Protein AF-A0A521UH48-F1 (afdb_monomer_lite)

Foldseek 3Di:
DKKKFFKAFPPPRDTQWMFIFDPVDPTDGQDTGGPDPVDDDDPPDQDADPVPRGHIDTHPIDDDDPVPDDRPGDDDDPPDPPDPDD

Structure (mmCIF, N/CA/C/O backbone):
data_AF-A0A521UH48-F1
#
_entry.id   AF-A0A521UH48-F1
#
loop_
_atom_site.group_PDB
_atom_site.id
_atom_site.type_symbol
_atom_site.label_atom_id
_atom_site.label_alt_id
_atom_site.label_comp_id
_atom_site.label_asym_id
_atom_site.label_entity_id
_atom_site.label_seq_id
_atom_site.pdbx_PDB_ins_code
_atom_site.Cartn_x
_atom_site.Cartn_y
_atom_site.Cartn_z
_atom_site.occupancy
_atom_site.B_iso_or_equiv
_atom_site.auth_seq_id
_atom_site.auth_comp_id
_atom_site.auth_asym_id
_atom_site.auth_atom_id
_atom_site.pdbx_PDB_model_num
ATOM 1 N N . MET A 1 1 ? -7.251 -1.131 16.046 1.00 74.44 1 MET A N 1
ATOM 2 C CA . MET A 1 1 ? -7.142 -2.546 15.618 1.00 74.44 1 MET A CA 1
ATOM 3 C C . MET A 1 1 ? -6.087 -2.588 14.530 1.00 74.44 1 MET A C 1
ATOM 5 O O . MET A 1 1 ? -6.144 -1.740 13.655 1.00 74.44 1 MET A O 1
ATOM 9 N N . MET A 1 2 ? -5.113 -3.497 14.596 1.00 81.88 2 MET A N 1
ATOM 10 C CA . MET A 1 2 ? -4.033 -3.513 13.605 1.00 81.88 2 MET A CA 1
ATOM 11 C C . MET A 1 2 ? -4.427 -4.352 12.389 1.00 81.88 2 MET A C 1
ATOM 13 O O . MET A 1 2 ? -5.048 -5.407 12.542 1.00 81.88 2 MET A O 1
ATOM 17 N N . VAL A 1 3 ? -4.046 -3.905 11.198 1.00 85.88 3 VAL A N 1
ATOM 18 C CA . VAL A 1 3 ? -4.156 -4.682 9.961 1.00 85.88 3 VAL A CA 1
ATOM 19 C C . VAL A 1 3 ? -2.820 -4.729 9.236 1.00 85.88 3 VAL A C 1
ATOM 21 O O . VAL A 1 3 ? -2.056 -3.764 9.288 1.00 85.88 3 VAL A O 1
ATOM 24 N N . SER A 1 4 ? -2.549 -5.845 8.566 1.00 88.44 4 SER A N 1
ATOM 25 C CA . SER A 1 4 ? -1.524 -5.951 7.527 1.00 88.44 4 SER A CA 1
ATOM 26 C C . SER A 1 4 ? -2.182 -6.139 6.170 1.00 88.44 4 SER A C 1
ATOM 28 O O . SER A 1 4 ? -3.283 -6.679 6.086 1.00 88.44 4 SER A O 1
ATOM 30 N N . ALA A 1 5 ? -1.531 -5.676 5.113 1.00 90.38 5 ALA A N 1
ATOM 31 C CA . ALA A 1 5 ? -1.986 -5.882 3.744 1.00 90.38 5 ALA A CA 1
ATOM 32 C C . ALA A 1 5 ? -0.804 -5.816 2.781 1.00 90.38 5 ALA A C 1
ATOM 34 O O . ALA A 1 5 ? 0.138 -5.059 3.018 1.00 90.38 5 ALA A O 1
ATOM 35 N N . ASP A 1 6 ? -0.868 -6.551 1.681 1.00 91.62 6 ASP A N 1
ATOM 36 C CA . ASP A 1 6 ? 0.141 -6.465 0.633 1.00 91.62 6 ASP A CA 1
ATOM 37 C C . ASP A 1 6 ? -0.177 -5.329 -0.332 1.00 91.62 6 ASP A C 1
ATOM 39 O O . ASP A 1 6 ? -1.327 -5.062 -0.670 1.00 91.62 6 ASP A O 1
ATOM 43 N N . ILE A 1 7 ? 0.856 -4.634 -0.794 1.00 90.69 7 ILE A N 1
ATOM 44 C CA . ILE A 1 7 ? 0.728 -3.551 -1.763 1.00 90.69 7 ILE A CA 1
ATOM 45 C C . ILE A 1 7 ? 0.990 -4.116 -3.148 1.00 90.69 7 ILE A C 1
ATOM 47 O O . ILE A 1 7 ? 2.140 -4.324 -3.540 1.00 90.69 7 ILE A O 1
ATOM 51 N N . LYS A 1 8 ? -0.075 -4.328 -3.914 1.00 93.38 8 LYS A N 1
ATOM 52 C CA . LYS A 1 8 ? -0.014 -4.989 -5.216 1.00 93.38 8 LYS A CA 1
ATOM 53 C C . LYS A 1 8 ? -0.287 -4.017 -6.351 1.00 93.38 8 LYS A C 1
ATOM 55 O O . LYS A 1 8 ? -1.125 -3.125 -6.248 1.00 93.38 8 LYS A O 1
ATOM 60 N N . CYS A 1 9 ? 0.434 -4.174 -7.454 1.00 94.38 9 CYS A N 1
ATOM 61 C CA . CYS A 1 9 ? 0.204 -3.383 -8.653 1.00 94.38 9 CYS A CA 1
ATOM 62 C C . CYS A 1 9 ? -1.032 -3.869 -9.409 1.00 94.38 9 CYS A C 1
ATOM 64 O O . CYS A 1 9 ? -1.147 -5.055 -9.713 1.00 94.38 9 CYS A O 1
ATOM 66 N N . TYR A 1 10 ? -1.894 -2.930 -9.798 1.00 94.62 10 TYR A N 1
ATOM 67 C CA . TYR A 1 10 ? -3.079 -3.221 -10.603 1.00 94.62 10 TYR A CA 1
ATOM 68 C C . TYR A 1 10 ? -2.738 -3.695 -12.025 1.00 94.62 10 TYR A C 1
ATOM 70 O O . TYR A 1 10 ? -3.474 -4.483 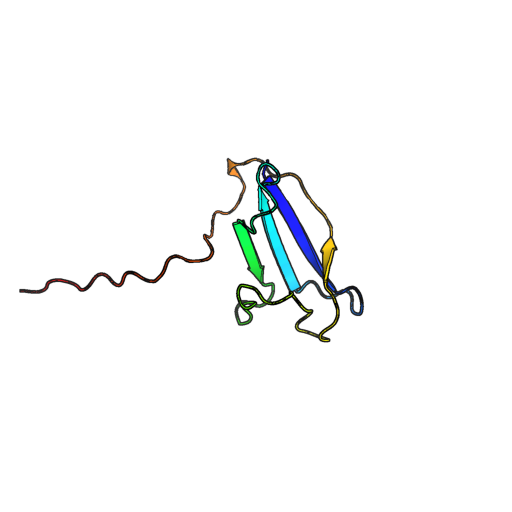-12.603 1.00 94.62 10 TYR A O 1
ATOM 78 N N . TYR A 1 11 ? -1.618 -3.238 -12.594 1.00 94.69 11 TYR A N 1
ATOM 79 C CA . TYR A 1 11 ? -1.258 -3.545 -13.984 1.00 94.69 11 TYR A CA 1
ATOM 80 C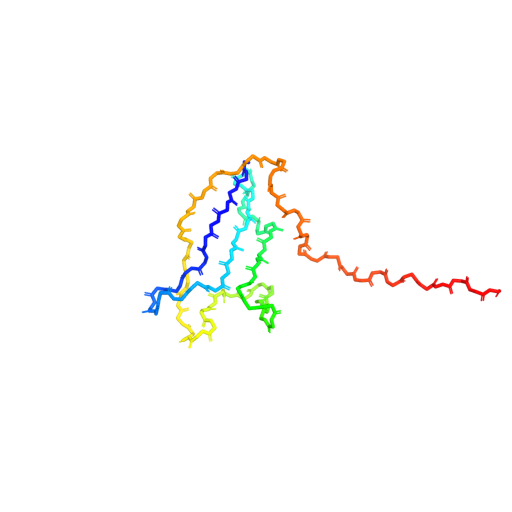 C . TYR A 1 11 ? -0.440 -4.824 -14.136 1.00 94.69 11 TYR A C 1
ATOM 82 O O . TYR A 1 11 ? -0.760 -5.658 -14.973 1.00 94.69 11 TYR A O 1
ATOM 90 N N . CYS A 1 12 ? 0.628 -4.985 -13.354 1.00 94.00 12 CYS A N 1
ATOM 91 C CA . CYS A 1 12 ? 1.556 -6.108 -13.525 1.00 94.00 12 CYS A CA 1
ATOM 92 C C . CYS A 1 12 ? 1.493 -7.147 -12.399 1.00 94.00 12 CYS A C 1
ATOM 94 O O . CYS A 1 12 ? 2.282 -8.090 -12.403 1.00 94.00 12 CYS A O 1
ATOM 96 N N . GLY A 1 13 ? 0.622 -6.957 -11.401 1.00 92.62 13 GLY A N 1
ATOM 97 C CA . GLY A 1 13 ? 0.473 -7.867 -10.261 1.00 92.62 13 GLY A CA 1
ATOM 98 C C . GLY A 1 13 ? 1.657 -7.890 -9.288 1.00 92.62 13 GLY A C 1
ATOM 99 O O . GLY A 1 13 ? 1.636 -8.656 -8.330 1.00 92.62 13 GLY A O 1
ATOM 100 N N . HIS A 1 14 ? 2.689 -7.070 -9.506 1.00 93.62 14 HIS A N 1
ATOM 101 C CA . HIS A 1 14 ? 3.875 -7.039 -8.654 1.00 93.62 14 HIS A CA 1
ATOM 102 C C . HIS A 1 14 ? 3.548 -6.528 -7.246 1.00 93.62 14 HIS A C 1
ATOM 104 O O . HIS A 1 14 ? 2.959 -5.453 -7.099 1.00 93.62 14 HIS A O 1
ATOM 110 N N . VAL A 1 15 ? 3.978 -7.271 -6.226 1.00 91.69 15 VAL A N 1
ATOM 111 C CA . VAL A 1 15 ? 3.909 -6.852 -4.823 1.00 91.69 15 VAL A CA 1
ATOM 112 C C . VAL A 1 15 ? 5.096 -5.939 -4.531 1.00 91.69 15 VAL A C 1
ATOM 114 O O . VAL A 1 15 ? 6.240 -6.364 -4.638 1.00 91.69 15 VAL A O 1
ATOM 117 N N . SER A 1 16 ? 4.812 -4.678 -4.208 1.00 87.06 16 SER A N 1
ATOM 118 C CA . SER A 1 16 ? 5.816 -3.635 -3.939 1.00 87.06 16 SER A CA 1
ATOM 119 C C . SER A 1 16 ? 6.228 -3.576 -2.461 1.00 87.06 16 SER A C 1
ATOM 121 O O . SER A 1 16 ? 7.182 -2.886 -2.106 1.00 87.06 16 SER A O 1
ATOM 123 N N . GLY A 1 17 ? 5.500 -4.268 -1.585 1.00 89.12 17 GLY A N 1
ATOM 124 C CA . GLY A 1 17 ? 5.775 -4.334 -0.154 1.00 89.12 17 GLY A CA 1
ATOM 125 C C . GLY A 1 17 ? 4.536 -4.690 0.654 1.00 89.12 17 GLY A C 1
ATOM 126 O O . GLY A 1 17 ? 3.474 -4.941 0.090 1.00 89.12 17 GLY A O 1
ATOM 127 N N . THR A 1 18 ? 4.675 -4.652 1.972 1.00 88.50 18 THR A N 1
ATOM 128 C CA . THR A 1 18 ? 3.603 -4.920 2.931 1.00 88.50 18 THR A CA 1
ATOM 129 C C . THR A 1 18 ? 3.356 -3.678 3.784 1.00 88.50 18 THR A C 1
ATOM 131 O O . THR A 1 18 ? 4.272 -3.001 4.251 1.00 88.50 18 THR A O 1
ATOM 134 N N . PHE A 1 19 ? 2.085 -3.370 3.979 1.00 86.00 19 PHE A N 1
ATOM 135 C CA . PHE A 1 19 ? 1.573 -2.287 4.799 1.00 86.00 19 PHE A CA 1
ATOM 136 C C . PHE A 1 19 ? 1.145 -2.813 6.167 1.00 86.00 19 PHE A C 1
ATOM 138 O O . PHE A 1 19 ? 0.532 -3.875 6.253 1.00 86.00 19 PHE A O 1
ATOM 145 N N . VAL A 1 20 ? 1.400 -2.037 7.222 1.00 85.31 20 VAL A N 1
ATOM 146 C CA . VAL A 1 20 ? 0.827 -2.242 8.554 1.00 85.31 20 VAL A CA 1
ATOM 147 C C . VAL A 1 20 ? 0.224 -0.928 9.049 1.00 85.31 20 VAL A C 1
ATOM 149 O O . VAL A 1 20 ? 0.891 0.112 9.078 1.00 85.31 20 VAL A O 1
ATOM 152 N N . GLY A 1 21 ? -1.044 -0.966 9.453 1.00 82.31 21 GLY A N 1
ATOM 153 C CA . GLY A 1 21 ? -1.769 0.223 9.896 1.00 82.31 21 GLY A CA 1
ATOM 154 C C . GLY A 1 21 ? -2.768 -0.052 11.008 1.00 82.31 21 GLY A C 1
ATOM 155 O O . GLY A 1 21 ? -3.365 -1.127 11.080 1.00 82.31 21 GLY A O 1
ATOM 156 N N . ASP A 1 22 ? -2.976 0.943 11.869 1.00 80.25 22 ASP A N 1
ATOM 157 C CA . ASP A 1 22 ? -4.061 0.925 12.847 1.00 80.25 22 ASP A CA 1
ATOM 158 C C . ASP A 1 22 ? -5.341 1.492 12.215 1.00 80.25 22 ASP A C 1
ATOM 160 O O . ASP A 1 22 ? -5.385 2.639 11.777 1.00 80.25 22 ASP A O 1
ATOM 164 N N . THR A 1 23 ? -6.401 0.686 12.174 1.00 74.31 23 THR A N 1
ATOM 165 C CA . THR A 1 23 ? -7.712 1.079 11.637 1.00 74.31 23 THR A CA 1
ATOM 166 C C . THR A 1 23 ? -8.578 1.840 12.640 1.00 74.31 23 THR A C 1
ATOM 168 O O . THR A 1 23 ? -9.707 2.197 12.316 1.00 74.31 23 THR A O 1
ATOM 171 N N . SER A 1 24 ? -8.106 2.039 13.878 1.00 69.75 24 SER A N 1
ATOM 172 C CA . SER A 1 24 ? -8.825 2.817 14.902 1.00 69.75 24 SER A CA 1
ATOM 173 C C . SER A 1 24 ? -8.553 4.323 14.839 1.00 69.75 24 SER A C 1
ATOM 175 O O . SER A 1 24 ? -9.283 5.100 15.448 1.00 69.75 24 SER A O 1
ATOM 177 N N . THR A 1 25 ? -7.548 4.742 14.074 1.00 62.44 25 THR A N 1
ATOM 178 C CA . THR A 1 25 ? -7.284 6.133 13.689 1.00 62.44 25 THR A CA 1
ATOM 179 C C . THR A 1 25 ? -7.497 6.282 12.177 1.00 62.44 25 THR A C 1
ATOM 181 O O . THR A 1 25 ? -7.450 5.275 11.467 1.00 62.44 25 THR A O 1
ATOM 184 N N . PRO A 1 26 ? -7.759 7.496 11.642 1.00 63.06 26 PRO A N 1
ATOM 185 C CA . PRO A 1 26 ? -7.760 7.701 10.191 1.00 63.06 26 PRO A CA 1
ATOM 186 C C . PRO A 1 26 ? -6.441 7.158 9.643 1.00 63.06 26 PRO A C 1
ATOM 188 O O . PRO A 1 26 ? -5.406 7.660 10.072 1.00 63.06 26 PRO A O 1
ATOM 191 N N . MET A 1 27 ? -6.507 6.103 8.810 1.00 56.12 27 MET A N 1
ATOM 192 C CA . MET A 1 27 ? -5.409 5.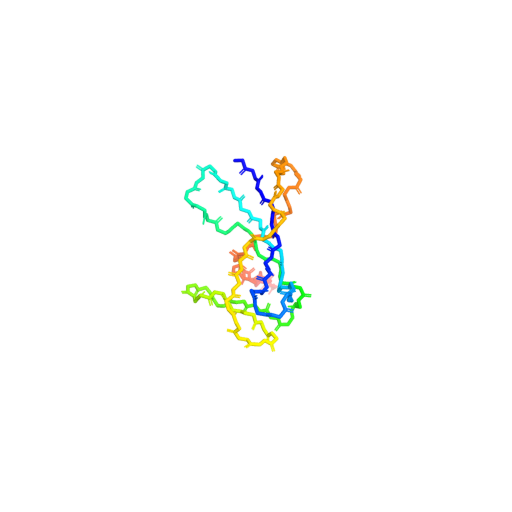196 8.421 1.00 56.12 27 MET A CA 1
ATOM 193 C C . MET A 1 27 ? -4.055 5.912 8.335 1.00 56.12 27 MET A C 1
ATOM 195 O O . MET A 1 27 ? -3.621 6.357 7.273 1.00 56.12 27 MET A O 1
ATOM 199 N N . LYS A 1 28 ? -3.371 6.023 9.475 1.00 57.59 28 LYS A N 1
ATOM 200 C CA . LYS A 1 28 ? -1.996 6.494 9.520 1.00 57.59 28 LYS A CA 1
ATOM 201 C C . LYS A 1 28 ? -1.151 5.269 9.254 1.00 57.59 28 LYS A C 1
ATOM 203 O O . LYS A 1 28 ? -1.180 4.313 10.033 1.00 57.59 28 LYS A O 1
ATOM 208 N N . VAL A 1 29 ? -0.434 5.295 8.133 1.00 60.56 29 VAL A N 1
ATOM 209 C CA . VAL A 1 29 ? 0.582 4.291 7.817 1.00 60.56 29 VAL A CA 1
ATOM 210 C C . VAL A 1 29 ? 1.505 4.192 9.022 1.00 60.56 29 VAL A C 1
ATOM 212 O O . VAL A 1 29 ? 2.202 5.147 9.348 1.00 60.56 29 VAL A O 1
ATOM 215 N N . THR A 1 30 ? 1.420 3.077 9.745 1.00 64.31 30 THR A N 1
ATOM 216 C CA . THR A 1 30 ? 2.188 2.891 10.981 1.00 64.31 30 THR A CA 1
ATOM 217 C C . THR A 1 30 ? 3.538 2.274 10.640 1.00 64.31 30 THR A C 1
ATOM 219 O O . THR A 1 30 ? 4.555 2.670 11.201 1.00 64.31 30 THR A O 1
ATOM 222 N N . ALA A 1 31 ? 3.545 1.366 9.659 1.00 68.56 31 ALA A N 1
ATOM 223 C CA . ALA A 1 31 ? 4.745 0.861 9.017 1.00 68.56 31 ALA A CA 1
ATOM 224 C C . ALA A 1 31 ? 4.474 0.495 7.548 1.00 68.56 31 ALA A C 1
ATOM 226 O O . ALA A 1 31 ? 3.400 0.008 7.190 1.00 68.56 31 ALA A O 1
ATOM 227 N N . PHE A 1 32 ? 5.469 0.718 6.695 1.00 79.06 32 PHE A N 1
ATOM 228 C CA . PHE A 1 32 ? 5.507 0.249 5.320 1.00 79.06 32 PHE A CA 1
ATOM 229 C C . PHE A 1 32 ? 6.834 -0.473 5.136 1.00 79.06 32 PHE A C 1
ATOM 231 O O . PHE A 1 32 ? 7.893 0.104 5.376 1.00 79.06 32 PHE A O 1
ATOM 238 N N . ARG A 1 33 ? 6.764 -1.742 4.741 1.00 81.69 33 ARG A N 1
ATOM 239 C CA . ARG A 1 33 ? 7.928 -2.597 4.522 1.00 81.69 33 ARG A CA 1
ATOM 240 C C . ARG A 1 33 ? 8.037 -2.856 3.023 1.00 81.69 33 ARG A C 1
ATOM 242 O O . ARG A 1 33 ? 7.232 -3.626 2.498 1.00 81.69 33 ARG A O 1
ATOM 249 N N . PRO A 1 34 ? 8.961 -2.196 2.312 1.00 82.62 34 PRO A N 1
ATOM 250 C CA . PRO A 1 34 ? 9.120 -2.413 0.883 1.00 82.62 34 PRO A CA 1
ATOM 251 C C . PRO A 1 34 ? 9.602 -3.842 0.614 1.00 82.62 34 PRO A C 1
ATOM 253 O O . PRO A 1 34 ? 10.360 -4.412 1.396 1.00 82.62 34 PRO A O 1
ATOM 256 N N . SER A 1 35 ? 9.179 -4.424 -0.508 1.00 82.19 35 SER A N 1
ATOM 257 C CA . SER A 1 35 ? 9.677 -5.737 -0.946 1.00 82.19 35 SER A CA 1
ATOM 258 C C . SER A 1 35 ? 11.147 -5.685 -1.374 1.00 82.19 35 SER A C 1
ATOM 260 O O . SER A 1 35 ? 11.842 -6.695 -1.345 1.00 82.19 35 SER A O 1
ATOM 262 N N . ASP A 1 36 ? 11.608 -4.504 -1.788 1.00 80.44 36 ASP A N 1
ATOM 263 C CA . ASP A 1 36 ? 12.992 -4.195 -2.129 1.00 80.44 36 ASP A CA 1
ATOM 264 C C . ASP A 1 36 ? 13.496 -3.098 -1.171 1.00 80.44 36 ASP A C 1
ATOM 266 O O . ASP A 1 36 ? 13.010 -1.968 -1.246 1.00 80.44 36 ASP A O 1
ATOM 270 N N . PRO A 1 37 ? 14.463 -3.386 -0.282 1.00 76.88 37 PRO A N 1
ATOM 271 C CA . PRO A 1 37 ? 14.945 -2.427 0.713 1.00 76.88 37 PRO A CA 1
ATOM 272 C C . PRO A 1 37 ? 15.680 -1.226 0.099 1.00 76.88 37 PRO A C 1
ATOM 274 O O . PRO A 1 37 ? 15.848 -0.211 0.767 1.00 76.88 37 PRO A O 1
ATOM 277 N N . SER A 1 38 ? 16.085 -1.297 -1.175 1.00 77.50 38 SER A N 1
ATOM 278 C CA . SER A 1 38 ? 16.647 -0.151 -1.908 1.00 77.50 38 SER A CA 1
ATOM 279 C C . SER A 1 38 ? 15.580 0.846 -2.377 1.00 77.50 38 SER A C 1
ATOM 281 O O . SER A 1 38 ? 15.880 1.801 -3.100 1.00 77.50 38 SER A O 1
ATOM 283 N N . TRP A 1 39 ? 14.314 0.608 -2.037 1.00 75.81 39 TRP A N 1
ATOM 284 C CA . TRP A 1 39 ? 13.197 1.451 -2.409 1.00 75.81 39 TRP A CA 1
ATOM 285 C C . TRP A 1 39 ? 12.431 1.929 -1.187 1.00 75.81 39 TRP A C 1
ATOM 287 O O . TRP A 1 39 ? 11.758 1.152 -0.515 1.00 75.81 39 TRP A O 1
ATOM 297 N N . THR A 1 40 ? 12.427 3.238 -0.987 1.00 73.81 40 THR A N 1
ATOM 298 C CA . THR A 1 40 ? 11.588 3.868 0.026 1.00 73.81 40 THR A CA 1
ATOM 299 C C . THR A 1 40 ? 10.700 4.890 -0.667 1.00 73.81 40 THR A C 1
ATOM 301 O O . THR A 1 40 ? 11.222 5.790 -1.334 1.00 73.81 40 THR A O 1
ATOM 304 N N . PRO A 1 41 ? 9.366 4.771 -0.575 1.00 74.75 41 PRO A N 1
ATOM 305 C CA . PRO A 1 41 ? 8.485 5.794 -1.106 1.00 74.75 41 PRO A CA 1
ATOM 306 C C . PRO A 1 41 ? 8.663 7.100 -0.336 1.00 74.75 41 PRO A C 1
ATOM 308 O O . PRO A 1 41 ? 8.892 7.103 0.875 1.00 74.75 41 PRO A O 1
ATOM 311 N N . ARG A 1 42 ? 8.558 8.222 -1.048 1.00 75.81 42 ARG A N 1
ATOM 312 C CA . ARG A 1 42 ? 8.673 9.542 -0.435 1.00 75.81 42 ARG A CA 1
ATOM 313 C C . ARG A 1 42 ? 7.416 9.859 0.378 1.00 75.81 42 ARG A C 1
ATOM 315 O O . ARG A 1 42 ? 6.308 9.671 -0.132 1.00 75.81 42 ARG A O 1
ATOM 322 N N . PRO A 1 43 ? 7.557 10.359 1.617 1.00 74.06 43 PRO A N 1
ATOM 323 C CA . PRO A 1 43 ? 6.416 10.821 2.396 1.00 74.06 43 PRO A CA 1
ATOM 324 C C . PRO A 1 43 ? 5.610 11.874 1.625 1.00 74.06 43 PRO A C 1
ATOM 326 O O . PRO A 1 43 ? 6.177 12.810 1.070 1.00 74.06 43 PRO A O 1
ATOM 329 N N . GLY A 1 44 ? 4.286 11.717 1.590 1.00 75.62 44 GLY A N 1
ATOM 330 C CA . GLY A 1 44 ? 3.376 12.650 0.916 1.00 75.62 44 GLY A CA 1
ATOM 331 C C . GLY A 1 44 ? 3.191 12.424 -0.589 1.00 75.62 44 GLY A C 1
ATOM 332 O O . GLY A 1 44 ? 2.265 12.993 -1.163 1.00 75.62 44 GLY A O 1
ATOM 333 N N . GLU A 1 45 ? 3.993 11.568 -1.230 1.00 79.50 45 GLU A N 1
ATOM 334 C CA . GLU A 1 45 ? 3.791 11.201 -2.634 1.00 79.50 45 GLU A CA 1
ATOM 335 C C . GLU A 1 45 ? 2.879 9.963 -2.771 1.00 79.50 45 GLU A C 1
ATOM 337 O O . GLU A 1 45 ? 2.944 9.039 -1.951 1.00 79.50 45 GLU A O 1
ATOM 342 N N . PRO A 1 46 ? 2.032 9.890 -3.818 1.00 81.94 46 PRO A N 1
ATOM 343 C CA . PRO A 1 46 ? 1.250 8.693 -4.099 1.00 81.94 46 PRO A CA 1
ATOM 344 C C . PRO A 1 46 ? 2.157 7.497 -4.381 1.00 81.94 46 PRO A C 1
ATOM 346 O O . PRO A 1 46 ? 3.041 7.555 -5.238 1.00 81.94 46 PRO A O 1
ATOM 349 N N . LEU A 1 47 ? 1.885 6.376 -3.720 1.00 85.25 47 LEU A N 1
ATOM 350 C CA . LEU A 1 47 ? 2.630 5.146 -3.946 1.00 85.25 47 LEU A CA 1
ATOM 351 C C . LEU A 1 47 ? 2.379 4.601 -5.362 1.00 85.25 47 LEU A C 1
ATOM 353 O O . LEU A 1 47 ? 1.234 4.487 -5.805 1.00 85.25 47 LEU A O 1
ATOM 357 N N . ARG A 1 48 ? 3.451 4.240 -6.075 1.00 89.25 48 ARG A N 1
ATOM 358 C CA . ARG A 1 48 ? 3.407 3.659 -7.428 1.00 89.25 48 ARG A CA 1
ATOM 359 C C . ARG A 1 48 ? 4.233 2.385 -7.496 1.00 89.25 48 ARG A C 1
ATOM 361 O O . ARG A 1 48 ? 5.187 2.208 -6.744 1.00 89.25 48 ARG A O 1
ATOM 368 N N . CYS A 1 49 ? 3.875 1.500 -8.421 1.00 89.06 49 CYS A N 1
ATOM 369 C CA . CYS A 1 49 ? 4.615 0.267 -8.643 1.00 89.06 49 CYS A CA 1
ATOM 370 C C . CYS A 1 49 ? 6.033 0.573 -9.141 1.00 89.06 49 CYS A C 1
ATOM 372 O O . CYS A 1 49 ? 6.192 1.159 -10.209 1.00 89.06 49 CYS A O 1
ATOM 374 N N . ARG A 1 50 ? 7.064 0.092 -8.439 1.00 83.12 50 ARG A N 1
ATOM 375 C CA . ARG A 1 50 ? 8.467 0.258 -8.865 1.00 83.12 50 ARG A CA 1
ATOM 376 C C . ARG A 1 50 ? 8.778 -0.414 -10.207 1.00 83.12 50 ARG A C 1
ATOM 378 O O . ARG A 1 50 ? 9.655 0.043 -10.927 1.00 83.12 50 ARG A O 1
ATOM 385 N N . ARG A 1 51 ? 8.055 -1.482 -10.561 1.00 87.56 51 ARG A N 1
ATOM 386 C CA . ARG A 1 51 ? 8.307 -2.249 -11.792 1.00 87.56 51 ARG A CA 1
ATOM 387 C C . ARG A 1 51 ? 7.754 -1.586 -13.055 1.00 87.56 51 ARG A C 1
ATOM 389 O O . ARG A 1 51 ? 8.361 -1.717 -14.107 1.00 87.56 51 ARG A O 1
ATOM 396 N N . CYS A 1 52 ? 6.590 -0.940 -12.977 1.00 91.38 52 CYS A N 1
ATOM 397 C CA . CYS A 1 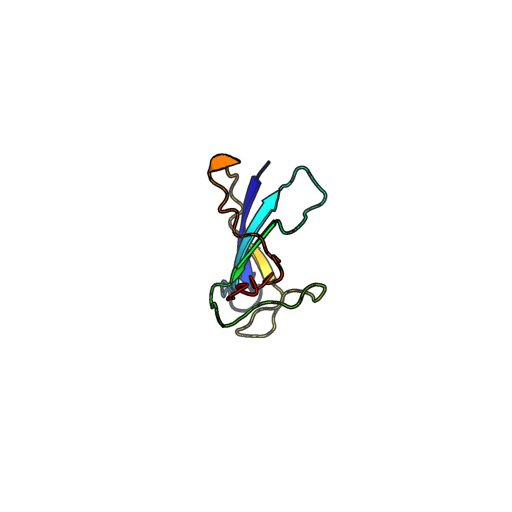52 ? 5.898 -0.417 -14.166 1.00 91.38 52 CYS A CA 1
ATOM 398 C C . CYS A 1 52 ? 5.326 1.002 -14.016 1.00 91.38 52 CYS A C 1
ATOM 400 O O . CYS A 1 52 ? 4.708 1.503 -14.947 1.00 91.38 52 CYS A O 1
ATOM 402 N N . GLY A 1 53 ? 5.453 1.635 -12.847 1.00 90.00 53 GLY A N 1
ATOM 403 C CA . GLY A 1 53 ? 4.854 2.942 -12.550 1.00 90.00 53 GLY A CA 1
ATOM 404 C C . GLY A 1 53 ? 3.332 2.928 -12.345 1.00 90.00 53 GLY A C 1
ATOM 405 O O . GLY A 1 53 ? 2.743 3.965 -12.047 1.00 90.00 53 GLY A O 1
ATOM 406 N N . GLY A 1 54 ? 2.682 1.768 -12.476 1.00 92.69 54 GLY A N 1
ATOM 407 C CA . GLY A 1 54 ? 1.232 1.628 -12.353 1.00 92.69 54 GLY A CA 1
ATOM 408 C C . GLY A 1 54 ? 0.678 1.925 -10.949 1.00 92.69 54 GLY A C 1
ATOM 409 O O . GLY A 1 54 ? 1.430 1.951 -9.965 1.00 92.69 54 GLY A O 1
ATOM 410 N N . PRO A 1 55 ? -0.647 2.129 -10.832 1.00 92.31 55 PRO A N 1
ATOM 411 C CA . PRO A 1 55 ? -1.315 2.284 -9.545 1.00 92.31 55 PRO A CA 1
ATOM 412 C C . PRO A 1 55 ? -1.214 1.000 -8.713 1.00 92.31 55 PRO A C 1
ATOM 414 O O . PRO A 1 55 ? -1.148 -0.113 -9.250 1.00 92.31 55 PRO A O 1
ATOM 417 N N . VAL A 1 56 ? -1.196 1.172 -7.394 1.00 92.19 56 VAL A N 1
ATOM 418 C CA . VAL A 1 56 ? -1.149 0.077 -6.422 1.00 92.19 56 VAL A CA 1
ATOM 419 C C . VAL A 1 56 ? -2.390 0.090 -5.539 1.00 92.19 56 VAL A C 1
ATOM 421 O O . VAL A 1 56 ? -2.999 1.138 -5.332 1.00 92.19 56 VAL A O 1
ATOM 424 N N . PHE A 1 57 ? -2.754 -1.078 -5.026 1.00 90.19 57 PHE A N 1
ATOM 425 C CA . PHE A 1 57 ? -3.878 -1.281 -4.120 1.00 90.19 57 PHE A CA 1
ATOM 426 C C . PHE A 1 57 ? -3.468 -2.202 -2.966 1.00 90.19 57 PHE A C 1
ATOM 428 O O . PHE A 1 57 ? -2.455 -2.899 -3.055 1.00 90.19 57 PHE A O 1
ATOM 435 N N . LEU A 1 58 ? -4.244 -2.175 -1.880 1.00 89.75 58 LEU A N 1
ATOM 436 C CA . LEU A 1 58 ? -4.079 -3.098 -0.758 1.00 89.75 58 LEU A CA 1
ATOM 437 C C . LEU A 1 58 ? -4.789 -4.417 -1.083 1.00 89.75 58 LEU A C 1
ATOM 439 O O . LEU A 1 58 ? -6.000 -4.424 -1.301 1.00 89.75 58 LEU A O 1
ATOM 443 N N . ASP A 1 59 ? -4.032 -5.507 -1.109 1.00 90.81 59 ASP A N 1
ATOM 444 C CA . ASP A 1 59 ? -4.497 -6.880 -1.293 1.00 90.81 59 ASP A CA 1
ATOM 445 C C . ASP A 1 59 ? -4.291 -7.679 0.006 1.00 90.81 59 ASP A C 1
ATOM 447 O O . ASP A 1 59 ? -3.557 -7.254 0.902 1.00 90.81 59 ASP A O 1
ATOM 451 N N . GLU A 1 60 ? -4.962 -8.823 0.125 1.00 88.88 60 GLU A N 1
ATOM 452 C CA . GLU A 1 60 ? -4.831 -9.748 1.263 1.00 88.88 60 GLU A CA 1
ATOM 453 C C . GLU A 1 60 ? -4.873 -9.076 2.653 1.00 88.88 60 GLU A C 1
ATOM 455 O O . GLU A 1 60 ? -4.035 -9.335 3.517 1.00 88.88 60 GLU A O 1
ATOM 460 N N . VAL A 1 61 ? -5.852 -8.199 2.900 1.00 88.00 61 VAL A N 1
ATOM 461 C CA . VAL A 1 61 ? -5.956 -7.492 4.188 1.00 88.00 61 VAL A CA 1
ATOM 462 C C . VAL A 1 61 ? -6.225 -8.483 5.330 1.00 88.00 61 VAL A C 1
ATOM 464 O O . VAL A 1 61 ? -7.283 -9.113 5.398 1.00 88.00 61 VAL A O 1
ATOM 467 N N . ARG A 1 62 ? -5.289 -8.584 6.275 1.00 87.94 62 ARG A N 1
ATOM 468 C CA . ARG A 1 62 ? -5.349 -9.469 7.445 1.00 87.94 62 ARG A CA 1
ATOM 469 C C . ARG A 1 62 ? -5.446 -8.658 8.731 1.00 87.94 62 ARG A C 1
ATOM 471 O O . ARG A 1 62 ? -4.803 -7.626 8.901 1.00 87.94 62 ARG A O 1
ATOM 478 N N . LYS A 1 63 ? -6.252 -9.145 9.675 1.00 86.00 63 LYS A N 1
ATOM 479 C CA . LYS A 1 63 ? -6.353 -8.569 11.023 1.00 86.00 63 LYS A CA 1
ATOM 480 C C . LYS A 1 63 ? -5.188 -9.083 11.865 1.00 86.00 63 LYS A C 1
ATOM 482 O O . LYS A 1 63 ? -5.005 -10.291 11.959 1.00 86.00 63 LYS A O 1
ATOM 487 N N . MET A 1 64 ? -4.456 -8.185 12.514 1.00 78.88 64 MET A N 1
ATOM 488 C CA . MET A 1 64 ? -3.365 -8.540 13.423 1.00 78.88 64 MET A CA 1
ATOM 489 C C . MET A 1 64 ? -3.719 -8.182 14.866 1.00 78.88 64 MET A C 1
ATOM 491 O O . MET A 1 64 ? -4.365 -7.163 15.147 1.00 78.88 64 MET A O 1
ATOM 495 N N . ARG A 1 65 ? -3.270 -9.012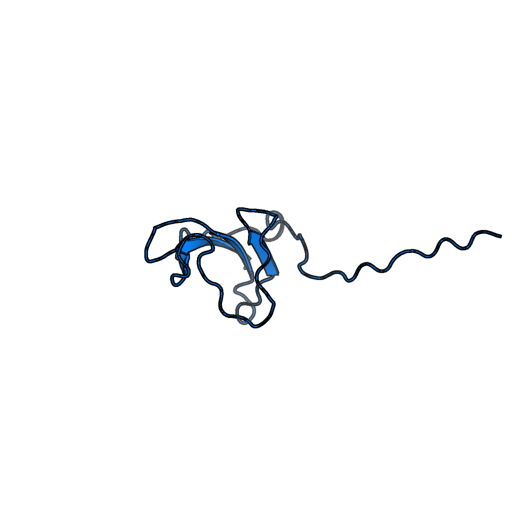 15.814 1.00 76.12 65 ARG A N 1
ATOM 496 C CA . ARG A 1 65 ? -3.283 -8.634 17.232 1.00 76.12 65 ARG A CA 1
ATOM 497 C C . ARG A 1 65 ? -2.226 -7.550 17.453 1.00 76.12 65 ARG A C 1
ATOM 499 O O . ARG A 1 65 ? -1.169 -7.573 16.835 1.00 76.12 65 ARG A O 1
ATOM 506 N N . ARG A 1 66 ? -2.485 -6.600 18.358 1.00 65.06 66 ARG A N 1
ATOM 507 C CA . ARG A 1 66 ? -1.578 -5.457 18.599 1.00 65.06 66 ARG A CA 1
ATOM 508 C C . ARG A 1 66 ? -0.150 -5.886 18.982 1.00 65.06 66 ARG A C 1
ATOM 510 O O . ARG A 1 66 ? 0.784 -5.191 18.614 1.00 65.06 66 ARG A O 1
ATOM 517 N N . HIS A 1 67 ? 0.015 -7.021 19.663 1.00 68.12 67 HIS A N 1
ATOM 518 C CA . HIS A 1 67 ? 1.330 -7.562 20.043 1.00 68.12 67 HIS A CA 1
ATOM 519 C C . HIS A 1 67 ? 2.122 -8.194 18.886 1.00 68.12 67 HIS A C 1
ATOM 521 O O . HIS A 1 67 ? 3.312 -8.431 19.037 1.00 68.12 67 HIS A O 1
ATOM 527 N N . GLU A 1 68 ? 1.478 -8.475 17.754 1.00 62.94 68 GLU A N 1
ATOM 528 C CA . GLU A 1 68 ? 2.080 -9.160 16.601 1.00 62.94 68 GLU A CA 1
ATOM 529 C C . GLU A 1 68 ? 2.512 -8.179 15.501 1.00 62.94 68 GLU A C 1
ATOM 531 O O . GLU A 1 68 ? 3.229 -8.540 14.574 1.00 62.94 68 GLU A O 1
ATOM 536 N N . ALA A 1 69 ? 2.100 -6.913 15.615 1.00 57.88 69 ALA A N 1
ATOM 537 C CA . ALA A 1 69 ? 2.492 -5.857 14.697 1.00 57.88 69 ALA A CA 1
ATOM 538 C C . ALA A 1 69 ? 3.998 -5.566 14.848 1.00 57.88 69 ALA A C 1
ATOM 540 O O . ALA A 1 69 ? 4.409 -5.122 15.925 1.00 57.88 69 ALA A O 1
ATOM 541 N N . PRO A 1 70 ? 4.830 -5.756 13.807 1.00 55.16 70 PRO A N 1
ATOM 542 C CA . PRO A 1 70 ? 6.222 -5.339 13.858 1.00 55.16 70 PRO A CA 1
ATOM 543 C C . PRO A 1 70 ? 6.244 -3.809 13.911 1.00 55.16 70 PRO A C 1
ATOM 545 O O . PRO A 1 70 ? 5.885 -3.141 12.942 1.00 55.16 70 PRO A O 1
ATOM 548 N N . VAL A 1 71 ? 6.611 -3.240 15.058 1.00 54.00 71 VAL A N 1
ATOM 549 C CA . VAL A 1 71 ? 6.743 -1.789 15.236 1.00 54.00 71 VAL A CA 1
ATOM 550 C C . VAL A 1 71 ? 8.118 -1.355 14.718 1.00 54.00 71 VAL A C 1
ATOM 552 O O . VAL A 1 71 ? 8.963 -0.903 15.482 1.00 54.00 71 VAL A O 1
ATOM 555 N N . GLU A 1 72 ? 8.374 -1.510 13.419 1.00 53.44 72 GLU A N 1
ATOM 556 C CA . GLU A 1 72 ? 9.464 -0.769 12.776 1.00 53.44 72 GLU A CA 1
ATOM 557 C C . GLU A 1 72 ? 8.918 0.618 12.443 1.00 53.44 72 GLU A C 1
ATOM 559 O O . GLU A 1 72 ? 8.235 0.833 11.442 1.00 53.44 72 GLU A O 1
ATOM 564 N N . ARG A 1 73 ? 9.130 1.535 13.391 1.00 47.66 73 ARG A N 1
ATOM 565 C CA . ARG A 1 73 ? 8.722 2.937 13.310 1.00 47.66 73 ARG A CA 1
ATOM 566 C C . ARG A 1 73 ? 9.299 3.543 12.032 1.00 47.66 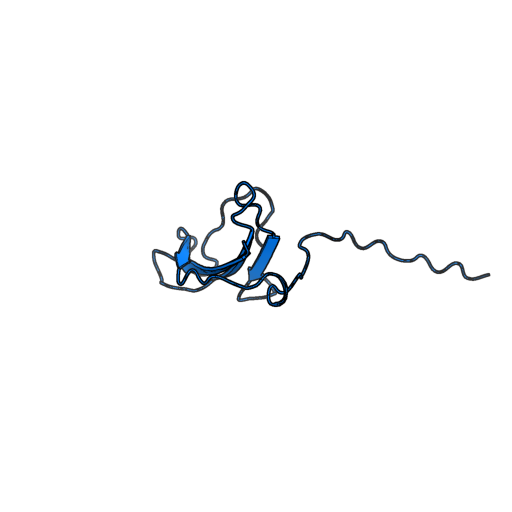73 ARG A C 1
ATOM 568 O O . ARG A 1 73 ? 10.515 3.606 11.878 1.00 47.66 73 ARG A O 1
ATOM 575 N N . ILE A 1 74 ? 8.442 4.027 11.139 1.00 44.66 74 ILE A N 1
ATOM 576 C CA . ILE A 1 74 ? 8.895 4.899 10.057 1.00 44.66 74 ILE A CA 1
ATOM 577 C C . ILE A 1 74 ? 9.193 6.262 10.698 1.00 44.66 74 ILE A C 1
ATOM 579 O O . ILE A 1 74 ? 8.267 6.947 11.128 1.00 44.66 74 ILE A O 1
ATOM 583 N N . GLY A 1 75 ? 10.476 6.626 10.785 1.00 43.03 75 GLY A N 1
ATOM 584 C CA . GLY A 1 75 ? 10.937 7.954 11.206 1.00 43.03 75 GLY A CA 1
ATOM 585 C C . GLY A 1 75 ? 11.333 8.089 12.680 1.00 43.03 75 GLY A C 1
ATOM 586 O O . GLY A 1 75 ? 10.708 8.850 13.411 1.00 43.03 75 GLY A O 1
ATOM 587 N N . GLN A 1 76 ? 12.400 7.412 13.113 1.00 40.28 76 GLN A N 1
ATOM 588 C CA . GLN A 1 76 ? 13.306 8.051 14.071 1.00 40.28 76 GLN A CA 1
ATOM 589 C C . GLN A 1 76 ? 14.418 8.683 13.245 1.00 40.28 76 GLN A C 1
ATOM 591 O O . GLN A 1 76 ? 15.184 7.977 12.596 1.00 40.28 76 GLN A O 1
ATOM 596 N N . GLU A 1 77 ? 14.444 10.012 13.229 1.00 39.97 77 GLU A N 1
ATOM 597 C CA . GLU A 1 77 ? 15.659 10.764 12.954 1.00 39.97 77 GLU A CA 1
ATOM 598 C C . GLU A 1 77 ? 16.778 10.146 13.799 1.00 39.97 77 GLU A C 1
ATOM 600 O O . GLU A 1 77 ? 16.602 9.910 14.999 1.00 39.97 77 GLU A O 1
ATOM 605 N N . ASP A 1 78 ? 17.887 9.807 13.149 1.00 38.78 78 ASP A N 1
ATOM 606 C CA . ASP A 1 78 ? 19.112 9.390 13.810 1.00 38.78 78 ASP A CA 1
ATOM 607 C C . ASP A 1 78 ? 19.576 10.523 14.740 1.00 38.78 78 ASP A C 1
ATOM 609 O O . ASP A 1 78 ? 20.327 11.414 14.344 1.00 38.78 78 ASP A O 1
ATOM 613 N N . GLU A 1 79 ? 19.138 10.507 16.000 1.00 39.78 79 GLU A N 1
ATOM 614 C CA . GLU A 1 79 ? 19.846 11.201 17.069 1.00 39.78 79 GLU A CA 1
ATOM 615 C C . GLU A 1 79 ? 21.144 10.422 17.302 1.00 39.78 79 GLU A C 1
ATOM 617 O O . GLU A 1 79 ? 21.208 9.437 18.040 1.00 39.78 79 GLU A O 1
ATOM 622 N N . VAL A 1 80 ? 22.178 10.827 16.565 1.00 50.03 80 VAL A N 1
ATOM 623 C CA . VAL A 1 80 ? 23.556 10.376 16.736 1.00 50.03 80 VAL A CA 1
ATOM 624 C C . VAL A 1 80 ? 23.968 10.689 18.178 1.00 50.03 80 VAL A C 1
ATOM 626 O O . VAL A 1 80 ? 24.024 11.868 18.536 1.00 50.03 80 VAL A O 1
ATOM 629 N N . PRO A 1 81 ? 24.314 9.701 19.025 1.00 41.00 81 PRO A N 1
ATOM 630 C CA . PRO A 1 81 ? 24.934 10.014 20.295 1.00 41.00 81 PRO A CA 1
ATOM 631 C C . PRO A 1 81 ? 26.354 10.494 19.990 1.00 41.00 81 PRO A C 1
ATOM 633 O O . PRO A 1 81 ? 27.269 9.697 19.766 1.00 41.00 81 PRO A O 1
ATOM 636 N N . THR A 1 82 ? 26.541 11.815 19.969 1.00 52.03 82 THR A N 1
ATOM 637 C CA . THR A 1 82 ? 27.859 12.429 20.131 1.00 52.03 82 THR A CA 1
ATOM 638 C C . THR A 1 82 ? 28.414 11.914 21.451 1.00 52.03 82 THR A C 1
ATOM 640 O O . THR A 1 82 ? 28.015 12.345 22.532 1.00 52.03 82 THR A O 1
ATOM 643 N N . LYS A 1 83 ? 29.308 10.927 21.358 1.00 42.28 83 LYS A N 1
ATOM 644 C CA . LYS A 1 83 ? 30.148 10.493 22.466 1.00 42.28 83 LYS A CA 1
ATOM 645 C C . LYS A 1 83 ? 30.870 11.726 23.008 1.00 42.28 83 LYS A C 1
ATOM 647 O O . LYS A 1 83 ? 31.772 12.245 22.357 1.00 42.28 83 LYS A O 1
ATOM 652 N N . ALA A 1 84 ? 30.488 12.158 24.204 1.00 48.94 84 ALA A N 1
ATOM 653 C CA . ALA A 1 84 ? 31.366 12.926 25.066 1.00 48.94 84 ALA A CA 1
ATOM 654 C C . ALA A 1 84 ? 32.559 12.022 25.407 1.00 48.94 84 ALA A C 1
ATOM 656 O O . ALA A 1 84 ? 32.411 11.008 26.092 1.00 48.94 84 ALA A O 1
ATOM 657 N N . ILE A 1 85 ? 33.720 12.346 24.845 1.00 48.84 85 ILE A N 1
ATOM 658 C CA . ILE A 1 85 ? 35.009 11.784 25.229 1.00 48.84 85 ILE A CA 1
ATOM 659 C C . ILE A 1 85 ? 35.838 12.970 25.712 1.00 48.84 85 ILE A C 1
ATOM 661 O O . ILE A 1 85 ? 36.130 13.851 24.907 1.00 48.84 85 ILE A O 1
ATOM 665 N N . ALA A 1 86 ? 36.211 12.890 26.992 1.00 42.59 86 ALA A N 1
ATOM 666 C CA . ALA A 1 86 ? 37.197 13.687 27.728 1.00 42.59 86 ALA A CA 1
ATOM 667 C C . ALA A 1 86 ? 36.831 15.143 28.060 1.00 42.59 86 ALA A C 1
ATOM 669 O O . ALA A 1 86 ? 36.765 15.992 27.147 1.00 42.59 86 ALA A O 1
#

pLDDT: mean 74.48, std 17.11, range [38.78, 94.69]

Secondary structure (DSSP, 8-state):
-EEEEEEEETTT--EEEEEEEETTSS-EEEEEEESSTT--PPTTSPPB-TTT--BEEEEEEEEE-TTTS----S------------

Radius of gyration: 15.76 Å; chains: 1; bounding box: 46×23×42 Å

Sequence (86 aa):
MMVSADIKCYYCGHVSGTFVGDTSTPMKVTAFRPSDPSWTPRPGEPLRCRRCGGPVFLDEVRKMRRHEAPVERIGQEDEVPTKAIA